Protein AF-A0A2H0UQL2-F1 (afdb_monomer)

Nearest PDB structures (foldseek):
  7udc-assembly1_B  TM=3.857E-01  e=8.718E+00  Rattus norvegicus

Organism: NCBI:txid1974585

pLDDT: mean 76.9, std 13.63, range [44.47, 92.19]

Secondary structure (DSSP, 8-state):
-HHHHHHHHHHHHHHHHHTTS--------TTS------S---HHHHHHHHHHHHHHHHHHHHHHHHHHHHHHHHHHHHTTT-HHHHHHHHHHHHHHHHHHHHHHHHHHHHHHHHHHHHHHH-

Sequence (122 aa):
MKKIALISTLYLVMPMMAMAQPQNQTDIDFSNIKMVRGNNLDIQGIVGVLKNVINWIFTLLLIFAVIMVLVAAYNYLFSRGDDEKISKANKMLLYAAVAVAVGLLAQAVVFIVNNLVSRAVQ

Structure (mmCIF, N/CA/C/O backbone):
data_AF-A0A2H0UQL2-F1
#
_entry.id   AF-A0A2H0UQL2-F1
#
loop_
_atom_site.group_PDB
_atom_site.id
_atom_site.type_symbol
_atom_site.label_atom_id
_atom_site.label_alt_id
_atom_site.label_comp_id
_atom_site.label_asym_id
_atom_site.label_entity_id
_atom_site.label_seq_id
_atom_site.pdbx_PDB_ins_code
_atom_site.Cartn_x
_atom_site.Cartn_y
_atom_site.Cartn_z
_atom_site.occupancy
_atom_site.B_iso_or_equiv
_atom_site.auth_seq_id
_atom_site.auth_comp_id
_atom_site.auth_asym_id
_atom_site.auth_atom_id
_atom_site.pdbx_PDB_model_num
ATOM 1 N N . MET A 1 1 ? 1.548 -43.297 11.407 1.00 56.19 1 MET A N 1
ATOM 2 C CA . MET A 1 1 ? 2.966 -42.868 11.316 1.00 56.19 1 MET A CA 1
ATOM 3 C C . MET A 1 1 ? 3.601 -43.132 9.945 1.00 56.19 1 MET A C 1
ATOM 5 O O . MET A 1 1 ? 4.167 -42.204 9.391 1.00 56.19 1 MET A O 1
ATOM 9 N N . LYS A 1 2 ? 3.446 -44.320 9.331 1.00 57.69 2 LYS A N 1
ATOM 10 C CA . LYS A 1 2 ? 4.065 -44.644 8.020 1.00 57.69 2 LYS A CA 1
ATOM 11 C C . LYS A 1 2 ? 3.699 -43.698 6.855 1.00 57.69 2 LYS A C 1
ATOM 13 O O . LYS A 1 2 ? 4.522 -43.461 5.985 1.00 57.69 2 LYS A O 1
ATOM 18 N N . LYS A 1 3 ? 2.491 -43.117 6.858 1.00 56.50 3 LYS A N 1
ATOM 19 C CA . LYS A 1 3 ? 2.009 -42.228 5.780 1.00 56.50 3 LYS A CA 1
ATOM 20 C C . LYS A 1 3 ? 2.682 -40.846 5.758 1.00 56.50 3 LYS A C 1
ATOM 22 O O . LYS A 1 3 ? 2.815 -40.262 4.695 1.00 56.50 3 LYS A O 1
ATOM 27 N N . ILE A 1 4 ? 3.138 -40.349 6.910 1.00 72.12 4 ILE A N 1
ATOM 28 C CA . ILE A 1 4 ? 3.790 -39.030 7.018 1.00 72.12 4 ILE A CA 1
ATOM 29 C C . ILE A 1 4 ? 5.239 -39.120 6.516 1.00 72.12 4 ILE A C 1
ATOM 31 O O . ILE A 1 4 ? 5.692 -38.238 5.796 1.00 72.12 4 ILE A O 1
ATOM 35 N N . ALA A 1 5 ? 5.915 -40.243 6.793 1.00 67.62 5 ALA A N 1
ATOM 36 C CA . ALA A 1 5 ? 7.252 -40.530 6.271 1.00 67.62 5 ALA A CA 1
ATOM 37 C C . ALA A 1 5 ? 7.292 -40.637 4.731 1.00 67.62 5 ALA A C 1
ATOM 39 O O . ALA A 1 5 ? 8.307 -40.330 4.108 1.00 67.62 5 ALA A O 1
ATOM 40 N N . LEU A 1 6 ? 6.183 -41.045 4.103 1.00 67.88 6 LEU A N 1
ATOM 41 C CA . LEU A 1 6 ? 6.067 -41.140 2.645 1.00 67.88 6 LEU A CA 1
ATOM 42 C C . LEU A 1 6 ? 5.873 -39.765 1.979 1.00 67.88 6 LEU A C 1
ATOM 44 O O . LEU A 1 6 ? 6.361 -39.532 0.881 1.00 67.88 6 LEU A O 1
ATOM 48 N N . ILE A 1 7 ? 5.212 -38.826 2.659 1.00 72.44 7 ILE A N 1
ATOM 49 C CA . ILE A 1 7 ? 5.037 -37.458 2.151 1.00 72.44 7 ILE A CA 1
ATOM 50 C C . ILE A 1 7 ? 6.336 -36.655 2.322 1.00 72.44 7 ILE A C 1
ATOM 52 O O . ILE A 1 7 ? 6.731 -35.940 1.407 1.00 72.44 7 ILE A O 1
ATOM 56 N N . SER A 1 8 ? 7.059 -36.816 3.438 1.00 65.75 8 SER A N 1
ATOM 57 C CA . SER A 1 8 ? 8.331 -36.107 3.661 1.00 65.75 8 SER A CA 1
ATOM 58 C C . SER A 1 8 ? 9.449 -36.556 2.716 1.00 65.75 8 SER A C 1
ATOM 60 O O . SER A 1 8 ? 10.271 -35.742 2.305 1.00 65.75 8 SER A O 1
ATOM 62 N N . THR A 1 9 ? 9.468 -37.836 2.338 1.00 68.75 9 THR A N 1
ATOM 63 C CA . THR A 1 9 ? 10.411 -38.354 1.333 1.00 68.75 9 THR A CA 1
ATOM 64 C C . THR A 1 9 ? 10.102 -37.822 -0.066 1.00 68.75 9 THR A C 1
ATOM 66 O O . THR A 1 9 ? 11.031 -37.537 -0.813 1.00 68.75 9 THR A O 1
ATOM 69 N N . LEU A 1 10 ? 8.829 -37.580 -0.397 1.00 73.62 10 LEU A N 1
ATOM 70 C CA . LEU A 1 10 ? 8.428 -37.022 -1.692 1.00 73.62 10 LEU A CA 1
ATOM 71 C C . LEU A 1 10 ? 8.896 -35.567 -1.887 1.00 73.62 10 LEU A C 1
ATOM 73 O O . LEU A 1 10 ? 9.332 -35.203 -2.978 1.00 73.62 10 LEU A O 1
ATOM 77 N N . TYR A 1 11 ? 8.881 -34.753 -0.827 1.00 76.81 11 TYR A N 1
ATOM 78 C CA . TYR A 1 11 ? 9.389 -33.374 -0.874 1.00 76.81 11 TYR A CA 1
ATOM 79 C C . TYR A 1 11 ? 10.912 -33.292 -1.059 1.00 76.81 11 TYR A C 1
ATOM 81 O O . TYR A 1 11 ? 11.404 -32.311 -1.612 1.00 76.81 11 TYR A O 1
ATOM 89 N N . LEU A 1 12 ? 11.663 -34.322 -0.655 1.00 78.81 12 LEU A N 1
ATOM 90 C CA . LEU A 1 12 ? 13.124 -34.325 -0.764 1.00 78.81 12 LEU A CA 1
ATOM 91 C C . LEU A 1 12 ? 13.637 -34.636 -2.183 1.00 78.81 12 LEU A C 1
ATOM 93 O O . LEU A 1 12 ? 14.782 -34.321 -2.489 1.00 78.81 12 LEU A O 1
ATOM 97 N N . VAL A 1 13 ? 12.809 -35.239 -3.049 1.00 72.31 13 VAL A N 1
ATOM 98 C CA . VAL A 1 13 ? 13.191 -35.657 -4.419 1.00 72.31 13 VAL A CA 1
ATOM 99 C C . VAL A 1 13 ? 12.807 -34.609 -5.479 1.00 72.31 13 VAL A C 1
ATOM 101 O O . VAL A 1 13 ? 13.327 -34.633 -6.593 1.00 72.31 13 VAL A O 1
ATOM 104 N N . MET A 1 14 ? 11.975 -33.617 -5.136 1.00 75.56 14 MET A N 1
ATOM 105 C CA . MET A 1 14 ? 11.636 -32.493 -6.029 1.00 75.56 14 MET A CA 1
ATOM 106 C C . MET A 1 14 ? 12.851 -31.712 -6.579 1.00 75.56 14 MET A C 1
ATOM 108 O O . MET A 1 14 ? 12.815 -31.348 -7.756 1.00 75.56 14 MET A O 1
ATOM 112 N N . PRO A 1 15 ? 13.954 -31.504 -5.828 1.00 69.50 15 PRO A N 1
ATOM 113 C CA . PRO A 1 15 ? 15.146 -30.854 -6.373 1.00 69.50 15 PRO A CA 1
ATOM 114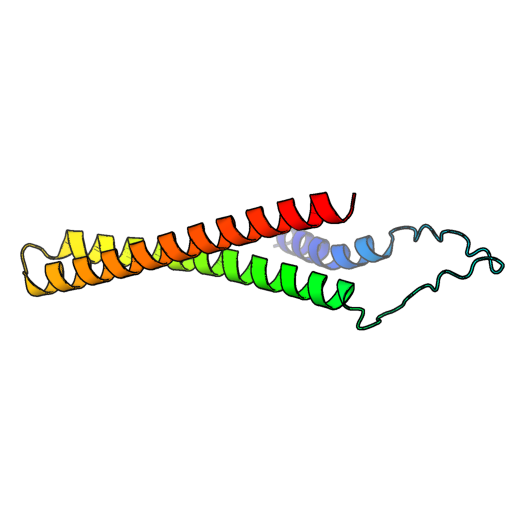 C C . PRO A 1 15 ? 15.821 -31.675 -7.480 1.00 69.50 15 PRO A C 1
ATOM 116 O O . PRO A 1 15 ? 16.400 -31.105 -8.399 1.00 69.50 15 PRO A O 1
ATOM 119 N N . MET A 1 16 ? 15.723 -33.008 -7.428 1.00 75.25 16 MET A N 1
ATOM 120 C CA . MET A 1 16 ? 16.369 -33.888 -8.409 1.00 75.25 16 MET A CA 1
ATOM 121 C C . MET A 1 16 ? 15.659 -33.872 -9.766 1.00 75.25 16 MET A C 1
ATOM 123 O O . MET A 1 16 ? 16.305 -34.043 -10.795 1.00 75.25 16 MET A O 1
ATOM 127 N N . MET A 1 17 ? 14.352 -33.598 -9.796 1.00 70.62 17 MET A N 1
ATOM 128 C CA . MET A 1 17 ? 13.599 -33.478 -11.052 1.00 70.62 17 MET A CA 1
ATOM 129 C C . MET A 1 17 ? 13.883 -32.154 -11.771 1.00 70.62 17 MET A C 1
ATOM 131 O O . MET A 1 17 ? 13.908 -32.122 -12.998 1.00 70.62 17 MET A O 1
ATOM 135 N N . ALA A 1 18 ? 14.176 -31.081 -11.025 1.00 67.75 18 ALA A N 1
ATOM 136 C CA . ALA A 1 18 ? 14.608 -29.808 -11.607 1.00 67.75 18 ALA A CA 1
ATOM 137 C C . ALA A 1 18 ? 15.959 -29.927 -12.340 1.00 67.75 18 ALA A C 1
ATOM 139 O O . ALA A 1 18 ? 16.220 -29.186 -13.281 1.00 67.75 18 ALA A O 1
ATOM 140 N N . MET A 1 19 ? 16.801 -30.889 -11.947 1.00 70.25 19 MET A N 1
ATOM 141 C CA . MET A 1 19 ? 18.107 -31.141 -12.567 1.00 70.25 19 MET A CA 1
ATOM 142 C C . MET A 1 19 ? 18.060 -32.118 -13.753 1.00 70.25 19 MET A C 1
ATOM 144 O O . MET A 1 19 ? 19.077 -32.316 -14.408 1.00 70.25 19 MET A O 1
ATOM 148 N N . ALA A 1 20 ? 16.901 -32.718 -14.046 1.00 58.53 20 ALA A N 1
ATOM 149 C CA . ALA A 1 20 ? 16.728 -33.665 -15.151 1.00 58.53 20 ALA A CA 1
ATOM 150 C C . ALA A 1 20 ? 16.120 -33.027 -16.412 1.00 58.53 20 ALA A C 1
ATOM 152 O O . ALA A 1 20 ? 15.798 -33.737 -17.366 1.00 58.53 20 ALA A O 1
ATOM 153 N N . GLN A 1 21 ? 15.941 -31.700 -16.440 1.00 62.00 21 GLN A N 1
ATOM 154 C CA . GLN A 1 21 ? 15.527 -31.033 -17.670 1.00 62.00 21 GLN A CA 1
ATOM 155 C C . GLN A 1 21 ? 16.642 -31.177 -18.717 1.00 62.00 21 GLN A C 1
ATOM 157 O O . GLN A 1 21 ? 17.781 -30.797 -18.436 1.00 62.00 21 GLN A O 1
ATOM 162 N N . PRO A 1 22 ? 16.346 -31.697 -19.922 1.00 48.28 22 PRO A N 1
ATOM 163 C CA . PRO A 1 22 ? 17.308 -31.677 -21.008 1.00 48.28 22 PRO A CA 1
ATOM 164 C C . PRO A 1 22 ? 17.635 -30.213 -21.307 1.00 48.28 22 PRO A C 1
ATOM 166 O O . PRO A 1 22 ? 16.761 -29.430 -21.688 1.00 48.28 22 PRO A O 1
ATOM 169 N N . GLN A 1 23 ? 18.892 -29.824 -21.097 1.00 54.66 23 GLN A N 1
ATOM 170 C CA . GLN A 1 23 ? 19.414 -28.576 -21.634 1.00 54.66 23 GLN A CA 1
ATOM 171 C C . GLN A 1 23 ? 19.346 -28.711 -23.157 1.00 54.66 23 GLN A C 1
ATOM 173 O O . GLN A 1 23 ? 20.153 -29.420 -23.754 1.00 54.66 23 GLN A O 1
ATOM 178 N N . ASN A 1 24 ? 18.372 -28.054 -23.790 1.00 44.47 24 ASN A N 1
ATOM 179 C CA . ASN A 1 24 ? 18.447 -27.778 -25.219 1.00 44.47 24 ASN A CA 1
ATOM 180 C C . ASN A 1 24 ? 19.668 -26.880 -25.425 1.00 44.47 24 ASN A C 1
ATOM 182 O O . ASN A 1 24 ? 19.609 -25.661 -25.257 1.00 44.47 24 ASN A O 1
ATOM 186 N N . GLN A 1 25 ? 20.795 -27.513 -25.723 1.00 58.84 25 GLN A N 1
ATOM 187 C CA . GLN A 1 25 ? 21.984 -26.862 -26.221 1.00 58.84 25 GLN A CA 1
ATOM 188 C C . GLN A 1 25 ? 21.633 -26.366 -27.620 1.00 58.84 25 GLN A C 1
ATOM 190 O O . GLN A 1 25 ? 21.553 -27.140 -28.565 1.00 58.84 25 GLN A O 1
ATOM 195 N N . THR A 1 26 ? 21.336 -25.074 -27.742 1.00 52.75 26 THR A N 1
ATOM 196 C CA . THR A 1 26 ? 21.402 -24.422 -29.046 1.00 52.75 26 THR A CA 1
ATOM 197 C C . THR A 1 26 ? 22.853 -24.519 -29.489 1.00 52.75 26 THR A C 1
ATOM 199 O O . THR A 1 26 ? 23.726 -23.956 -28.821 1.00 52.75 26 THR A O 1
ATOM 202 N N . ASP A 1 27 ? 23.107 -25.283 -30.547 1.00 46.53 27 ASP A N 1
ATOM 203 C CA . ASP A 1 27 ? 24.413 -25.380 -31.184 1.00 46.53 27 ASP A CA 1
ATOM 204 C C . ASP A 1 27 ? 25.009 -23.979 -31.359 1.00 46.53 27 ASP A C 1
ATOM 206 O O . ASP A 1 27 ? 24.382 -23.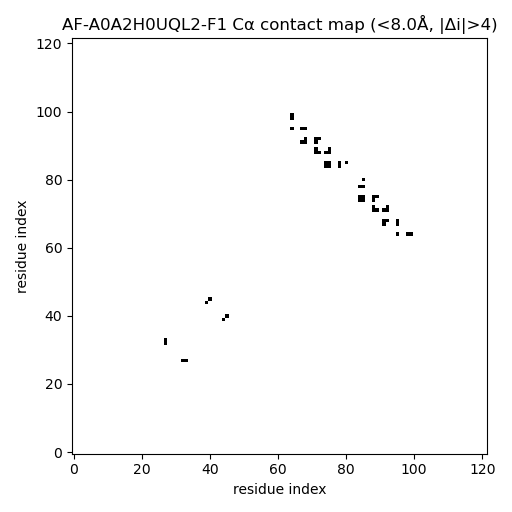071 -31.909 1.00 46.53 27 ASP A O 1
ATOM 210 N N . ILE A 1 28 ? 26.212 -23.786 -30.824 1.00 50.47 28 ILE A N 1
ATOM 211 C CA . ILE A 1 28 ? 26.954 -22.539 -30.970 1.00 50.47 28 ILE A CA 1
ATOM 212 C C . ILE A 1 28 ? 27.707 -22.646 -32.291 1.00 50.47 28 ILE A C 1
ATOM 214 O O . ILE A 1 28 ? 28.734 -23.315 -32.384 1.00 50.47 28 ILE A O 1
ATOM 218 N N . ASP A 1 29 ? 27.183 -21.985 -33.314 1.00 57.16 29 ASP A N 1
ATOM 219 C CA . ASP A 1 29 ? 27.931 -21.644 -34.517 1.00 57.16 29 ASP A CA 1
ATOM 220 C C . ASP A 1 29 ? 29.086 -20.697 -34.140 1.00 57.16 29 ASP A C 1
ATOM 222 O O . ASP A 1 29 ? 28.881 -19.540 -33.767 1.00 57.16 29 ASP A O 1
ATOM 226 N N . PHE A 1 30 ? 30.323 -21.190 -34.232 1.00 59.28 30 PHE A N 1
ATOM 227 C CA . PHE A 1 30 ? 31.527 -20.419 -33.905 1.00 59.28 30 PHE A CA 1
ATOM 228 C C . PHE A 1 30 ? 31.895 -19.362 -34.959 1.00 59.28 30 PHE A C 1
ATOM 230 O O . PHE A 1 30 ? 32.818 -18.581 -34.730 1.00 59.28 30 PHE A O 1
ATOM 237 N N . SER A 1 31 ? 31.171 -19.286 -36.081 1.00 66.31 31 SER A N 1
ATOM 238 C CA . SER A 1 31 ? 31.244 -18.139 -36.996 1.00 66.31 31 SER A CA 1
ATOM 239 C C . SER A 1 31 ? 30.382 -16.955 -36.529 1.00 66.31 31 SER A C 1
ATOM 241 O O . SER A 1 31 ? 30.595 -15.829 -36.974 1.00 66.31 31 SER A O 1
ATOM 243 N N . ASN A 1 32 ? 29.489 -17.181 -35.553 1.00 60.41 32 ASN A N 1
ATOM 244 C CA . ASN A 1 32 ? 28.627 -16.181 -34.921 1.00 60.41 32 ASN A CA 1
ATOM 245 C C . ASN A 1 32 ? 28.560 -16.389 -33.400 1.00 60.41 32 ASN A C 1
ATOM 247 O O . ASN A 1 32 ? 27.484 -16.566 -32.825 1.00 60.41 32 ASN A O 1
ATOM 251 N N . ILE A 1 33 ? 29.712 -16.359 -32.719 1.00 54.09 33 ILE A N 1
ATOM 252 C CA . ILE A 1 33 ? 29.769 -16.475 -31.254 1.00 54.09 33 ILE A CA 1
ATOM 253 C C . ILE A 1 33 ? 29.017 -15.300 -30.609 1.00 54.09 33 ILE A C 1
ATOM 255 O O . ILE A 1 33 ? 29.590 -14.251 -30.310 1.00 54.09 33 ILE A O 1
ATOM 259 N N . LYS A 1 34 ? 27.731 -15.492 -30.309 1.00 56.34 34 LYS A N 1
ATOM 260 C CA . LYS A 1 34 ? 27.038 -14.727 -29.277 1.00 56.34 34 LYS A CA 1
ATOM 261 C C . LYS A 1 34 ? 27.180 -15.516 -27.983 1.00 56.34 34 LYS A C 1
ATOM 263 O O . LYS A 1 34 ? 26.471 -16.483 -27.736 1.00 56.34 34 LYS A O 1
ATOM 268 N N . MET A 1 35 ? 28.198 -15.123 -27.227 1.00 48.97 35 MET A N 1
ATOM 269 C CA . MET A 1 35 ? 28.651 -15.694 -25.961 1.00 48.97 35 MET A CA 1
ATOM 270 C C . MET A 1 35 ? 27.509 -16.287 -25.120 1.00 48.97 35 MET A C 1
ATOM 272 O O . MET A 1 35 ? 26.561 -15.582 -24.766 1.00 48.97 35 MET A O 1
ATOM 276 N N . VAL A 1 36 ? 27.664 -17.554 -24.720 1.00 64.12 36 VAL A N 1
ATOM 277 C CA . VAL A 1 36 ? 27.050 -18.093 -23.500 1.00 64.12 36 VAL A CA 1
ATOM 278 C C . VAL A 1 36 ? 27.553 -17.224 -22.351 1.00 64.12 36 VAL A C 1
ATOM 280 O O . VAL A 1 36 ? 28.657 -17.393 -21.838 1.00 64.12 36 VAL A O 1
ATOM 283 N N . ARG A 1 37 ? 26.764 -16.203 -22.023 1.00 56.91 37 ARG A N 1
ATOM 284 C CA . ARG A 1 37 ? 27.060 -15.218 -20.990 1.00 56.91 37 ARG A CA 1
ATOM 285 C C . ARG A 1 37 ? 26.675 -15.825 -19.638 1.00 56.91 37 ARG A C 1
ATOM 287 O O . ARG A 1 37 ? 25.598 -15.562 -19.102 1.00 56.91 37 ARG A O 1
ATOM 294 N N . GLY A 1 38 ? 27.538 -16.702 -19.130 1.00 50.94 38 GLY A N 1
ATOM 295 C CA . GLY A 1 38 ? 27.474 -17.178 -17.755 1.00 50.94 38 GLY A CA 1
ATOM 296 C C . GLY A 1 38 ? 27.574 -16.009 -16.784 1.00 50.94 38 GLY A C 1
ATOM 297 O O . GLY A 1 38 ? 28.491 -15.213 -16.907 1.00 50.94 38 GLY A O 1
ATOM 298 N N . ASN A 1 39 ? 26.651 -15.919 -15.816 1.00 57.25 39 ASN A N 1
ATOM 299 C CA . ASN A 1 39 ? 26.832 -15.164 -14.564 1.00 57.25 39 ASN A CA 1
ATOM 300 C C . ASN A 1 39 ? 27.603 -13.841 -14.715 1.00 57.25 39 ASN A C 1
ATOM 302 O O . ASN A 1 39 ? 28.558 -13.541 -14.004 1.00 57.25 39 ASN A O 1
ATOM 306 N N . ASN A 1 40 ? 27.161 -13.037 -15.666 1.00 47.41 40 ASN A N 1
ATOM 307 C CA . ASN A 1 40 ? 27.617 -11.677 -15.872 1.00 47.41 40 ASN A CA 1
ATOM 308 C C . ASN A 1 40 ? 26.655 -10.790 -15.114 1.00 47.41 40 ASN A C 1
ATOM 310 O O . ASN A 1 40 ? 25.438 -10.939 -15.243 1.00 47.41 40 ASN A O 1
ATOM 314 N N . LEU A 1 41 ? 27.211 -9.830 -14.388 1.00 55.94 41 LEU A N 1
ATOM 315 C CA . LEU A 1 41 ? 26.531 -8.647 -13.874 1.00 55.94 41 LEU A CA 1
ATOM 316 C C . LEU A 1 41 ? 26.095 -7.762 -15.050 1.00 55.94 41 LEU A C 1
ATOM 318 O O . LEU A 1 41 ? 26.539 -6.635 -15.238 1.00 55.94 41 LEU A O 1
ATOM 322 N N . ASP A 1 42 ? 25.280 -8.349 -15.912 1.00 61.50 42 ASP A N 1
ATOM 323 C CA . ASP A 1 42 ? 24.627 -7.715 -17.022 1.00 61.50 42 ASP A CA 1
ATOM 324 C C . ASP A 1 42 ? 23.507 -6.868 -16.443 1.00 61.50 42 ASP A C 1
ATOM 326 O O . ASP A 1 42 ? 22.777 -7.337 -15.565 1.00 61.50 42 ASP A O 1
ATOM 330 N N . ILE A 1 43 ? 23.338 -5.638 -16.925 1.00 62.19 43 ILE A N 1
ATOM 331 C CA . ILE A 1 43 ? 22.286 -4.736 -16.429 1.00 62.19 43 ILE A CA 1
ATOM 332 C C . ILE A 1 43 ? 20.922 -5.451 -16.451 1.00 62.19 43 ILE A C 1
ATOM 334 O O . ILE A 1 43 ? 20.118 -5.289 -15.540 1.00 62.19 43 ILE A O 1
ATOM 338 N N . GLN A 1 44 ? 20.703 -6.347 -17.417 1.00 66.88 44 GLN A N 1
ATOM 339 C CA . GLN A 1 44 ? 19.496 -7.170 -17.512 1.00 66.88 44 GLN A CA 1
ATOM 340 C C . GLN A 1 44 ? 19.337 -8.192 -16.370 1.00 66.88 44 GLN A C 1
ATOM 342 O O . GLN A 1 44 ? 18.229 -8.364 -15.862 1.00 66.88 44 GLN A O 1
ATOM 347 N N . GLY A 1 45 ? 20.419 -8.836 -15.922 1.00 69.88 45 GLY A N 1
ATOM 348 C CA . GLY A 1 45 ? 20.392 -9.768 -14.789 1.00 69.88 45 GLY A CA 1
ATOM 349 C C . GLY A 1 45 ? 20.118 -9.055 -13.464 1.00 69.88 45 GLY A C 1
ATOM 350 O O . GLY A 1 45 ? 19.285 -9.505 -12.677 1.00 69.88 45 GLY A O 1
ATOM 351 N N . ILE A 1 46 ? 20.741 -7.888 -13.258 1.00 72.25 46 ILE A N 1
ATOM 352 C CA . ILE A 1 46 ? 20.508 -7.036 -12.078 1.00 72.25 46 ILE A CA 1
ATOM 353 C C . ILE A 1 46 ? 19.060 -6.527 -12.064 1.00 72.25 46 ILE A C 1
ATOM 355 O O . ILE A 1 46 ? 18.395 -6.588 -11.031 1.00 72.25 46 ILE A O 1
ATOM 359 N N . VAL A 1 47 ? 18.536 -6.093 -13.215 1.00 78.56 47 VAL A N 1
ATOM 360 C CA . VAL A 1 47 ? 17.135 -5.662 -13.354 1.00 78.56 47 VAL A CA 1
ATOM 361 C C . VAL A 1 47 ? 16.163 -6.818 -13.092 1.00 78.56 47 VAL A C 1
ATOM 363 O O . VAL A 1 47 ? 15.127 -6.601 -12.467 1.00 78.56 47 VAL A O 1
ATOM 366 N N . GLY A 1 48 ? 16.484 -8.044 -13.515 1.00 79.44 48 GLY A N 1
ATOM 367 C CA . GLY A 1 48 ? 15.664 -9.230 -13.246 1.00 79.44 48 GLY A CA 1
ATOM 368 C C . GLY A 1 48 ? 15.556 -9.554 -11.753 1.00 79.44 48 GLY A C 1
ATOM 369 O O . GLY A 1 48 ? 14.449 -9.710 -11.231 1.00 79.44 48 GLY A O 1
ATOM 370 N N . VAL A 1 49 ? 16.689 -9.574 -11.043 1.00 81.06 49 VAL A N 1
ATOM 371 C CA . VAL A 1 49 ? 16.715 -9.772 -9.583 1.00 81.06 49 VAL A CA 1
ATOM 372 C C . VAL A 1 49 ? 15.982 -8.635 -8.874 1.00 81.06 49 VAL A C 1
ATOM 374 O O . VAL A 1 49 ? 15.154 -8.891 -8.002 1.00 81.06 49 VAL A O 1
ATOM 377 N N . LEU A 1 50 ? 16.216 -7.388 -9.290 1.00 81.31 50 LEU A N 1
ATOM 378 C CA . LEU A 1 50 ? 15.565 -6.218 -8.708 1.00 81.31 50 LEU A CA 1
ATOM 379 C C . LEU A 1 50 ? 14.042 -6.264 -8.884 1.00 81.31 50 LEU A C 1
ATOM 381 O O . LEU A 1 50 ? 13.316 -6.024 -7.924 1.00 81.31 50 LEU A O 1
ATOM 385 N N . LYS A 1 51 ? 13.540 -6.639 -10.068 1.00 83.81 51 LYS A N 1
ATOM 386 C CA . LYS A 1 51 ? 12.098 -6.830 -10.297 1.00 83.81 51 LYS A CA 1
ATOM 387 C C . LYS A 1 51 ? 11.515 -7.895 -9.372 1.00 83.81 51 LYS A C 1
ATOM 389 O O . LYS A 1 51 ? 10.449 -7.674 -8.802 1.00 83.81 51 LYS A O 1
ATOM 394 N N . ASN A 1 52 ? 12.209 -9.020 -9.198 1.00 85.19 52 ASN A N 1
ATOM 395 C CA . ASN A 1 52 ? 11.744 -10.088 -8.319 1.00 85.19 52 ASN A CA 1
ATOM 396 C C . ASN A 1 52 ? 11.684 -9.631 -6.851 1.00 85.19 52 ASN A C 1
ATOM 398 O O . ASN A 1 52 ? 10.675 -9.842 -6.181 1.00 85.19 52 ASN A O 1
ATOM 402 N N . VAL A 1 53 ? 12.723 -8.935 -6.378 1.00 87.12 53 VAL A N 1
ATOM 403 C CA . VAL A 1 53 ? 12.782 -8.376 -5.017 1.00 87.12 53 VAL A CA 1
ATOM 404 C C . VAL A 1 53 ? 11.686 -7.330 -4.798 1.00 87.12 53 VAL A C 1
ATOM 406 O O . VAL A 1 53 ? 10.967 -7.407 -3.803 1.00 87.12 53 VAL A O 1
ATOM 409 N N . ILE A 1 54 ? 11.506 -6.392 -5.7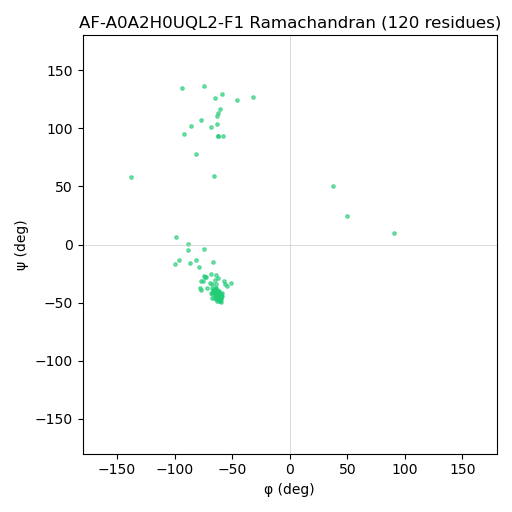35 1.00 86.62 54 ILE A N 1
ATOM 410 C CA . ILE A 1 54 ? 10.456 -5.366 -5.657 1.00 86.62 54 ILE A CA 1
ATOM 411 C C . ILE A 1 54 ? 9.073 -6.017 -5.594 1.00 86.62 54 ILE A C 1
ATOM 413 O O . ILE A 1 54 ? 8.264 -5.626 -4.759 1.00 86.62 54 ILE A O 1
ATOM 417 N N . ASN A 1 55 ? 8.798 -7.022 -6.429 1.00 86.62 55 ASN A N 1
ATOM 418 C CA . ASN A 1 55 ? 7.497 -7.692 -6.444 1.00 86.62 55 ASN A CA 1
ATOM 419 C C . ASN A 1 55 ? 7.206 -8.433 -5.125 1.00 86.62 55 ASN A C 1
ATOM 421 O O . ASN A 1 55 ? 6.083 -8.400 -4.613 1.00 86.62 55 ASN A O 1
ATOM 425 N N . TRP A 1 56 ? 8.229 -9.059 -4.538 1.00 88.31 56 TRP A N 1
ATOM 426 C CA . TRP A 1 56 ? 8.119 -9.718 -3.236 1.00 88.31 56 TRP A CA 1
ATOM 427 C C . TRP A 1 56 ? 7.845 -8.713 -2.111 1.00 88.31 56 TRP A C 1
ATOM 429 O O . TRP A 1 56 ? 6.924 -8.908 -1.318 1.00 88.31 56 TRP A O 1
ATOM 439 N N . ILE A 1 57 ? 8.582 -7.595 -2.091 1.00 88.69 57 ILE A N 1
ATOM 440 C CA . ILE A 1 57 ? 8.365 -6.496 -1.137 1.00 88.69 57 ILE A CA 1
ATOM 441 C C . ILE A 1 57 ? 6.968 -5.896 -1.309 1.00 88.69 57 ILE A C 1
ATOM 443 O O . ILE A 1 57 ? 6.292 -5.648 -0.316 1.00 88.69 57 ILE A O 1
ATOM 447 N N . PHE A 1 58 ? 6.509 -5.695 -2.545 1.00 86.06 58 PHE A N 1
ATOM 448 C CA . PHE A 1 58 ? 5.189 -5.134 -2.828 1.00 86.06 58 PHE A CA 1
ATOM 449 C C . PHE A 1 58 ? 4.063 -6.045 -2.326 1.00 86.06 58 PHE A C 1
ATOM 451 O O . PHE A 1 58 ? 3.109 -5.579 -1.705 1.00 86.06 58 PHE A O 1
ATOM 458 N N . THR A 1 59 ? 4.206 -7.358 -2.523 1.00 86.19 59 THR A N 1
ATOM 459 C CA . THR A 1 59 ? 3.264 -8.356 -1.995 1.00 86.19 59 THR A CA 1
ATOM 460 C C . THR A 1 59 ? 3.212 -8.312 -0.466 1.00 86.19 59 THR A C 1
ATOM 462 O O . THR A 1 59 ? 2.133 -8.301 0.125 1.00 86.19 59 THR A O 1
ATOM 465 N N . LEU A 1 60 ? 4.375 -8.224 0.183 1.00 90.25 60 LEU A N 1
ATOM 466 C CA . LEU A 1 60 ? 4.480 -8.135 1.640 1.00 90.25 60 LEU A CA 1
ATOM 467 C C . LEU A 1 60 ? 3.879 -6.818 2.168 1.00 90.25 60 LEU A C 1
ATOM 469 O O . LEU A 1 60 ? 3.154 -6.821 3.163 1.00 90.25 60 LEU A O 1
ATOM 473 N N . LEU A 1 61 ? 4.097 -5.710 1.455 1.00 88.62 61 LEU A N 1
ATOM 474 C CA . LEU A 1 61 ? 3.522 -4.399 1.756 1.00 88.62 61 LEU A CA 1
ATOM 475 C C . LEU A 1 61 ? 1.991 -4.428 1.690 1.00 88.62 61 LEU A C 1
ATOM 477 O O . LEU A 1 61 ? 1.345 -3.911 2.599 1.00 88.62 61 LEU A O 1
ATOM 481 N N . LEU A 1 62 ? 1.401 -5.068 0.675 1.00 87.38 62 LEU A N 1
ATOM 482 C CA . LEU A 1 62 ? -0.057 -5.205 0.575 1.00 87.38 62 LEU A CA 1
ATOM 483 C C . LEU A 1 62 ? -0.648 -5.983 1.754 1.00 87.38 62 LEU A C 1
ATOM 485 O O . LEU A 1 62 ? -1.644 -5.549 2.333 1.00 87.38 62 LEU A O 1
ATOM 489 N N . ILE A 1 63 ? -0.019 -7.090 2.154 1.00 90.62 63 ILE A N 1
ATOM 490 C CA . ILE A 1 63 ? -0.444 -7.858 3.335 1.00 90.62 63 ILE A CA 1
ATOM 491 C C . ILE A 1 63 ? -0.384 -6.975 4.588 1.00 90.62 63 ILE A C 1
ATOM 493 O O . ILE A 1 63 ? -1.329 -6.937 5.378 1.00 90.62 63 ILE A O 1
ATOM 497 N N . PHE A 1 64 ? 0.701 -6.217 4.748 1.00 90.25 64 PHE A N 1
ATOM 498 C CA . PHE A 1 64 ? 0.880 -5.319 5.885 1.00 90.25 64 PHE A CA 1
ATOM 499 C C . PHE A 1 64 ? -0.162 -4.189 5.916 1.00 90.25 64 PHE A C 1
ATOM 501 O O . PHE A 1 64 ? -0.691 -3.859 6.981 1.00 90.25 64 PHE A O 1
ATOM 508 N N . ALA A 1 65 ? -0.512 -3.636 4.751 1.00 86.25 65 ALA A N 1
ATOM 509 C CA . ALA A 1 65 ? -1.543 -2.613 4.619 1.00 86.25 65 ALA A CA 1
ATOM 510 C C . ALA A 1 65 ? -2.913 -3.122 5.096 1.00 86.25 65 ALA A C 1
ATOM 512 O O . ALA A 1 65 ? -3.583 -2.442 5.874 1.00 86.25 65 ALA A O 1
ATOM 513 N N . VAL A 1 66 ? -3.302 -4.342 4.707 1.00 89.62 66 VAL A N 1
ATOM 514 C CA . VAL A 1 66 ? -4.567 -4.957 5.151 1.00 89.62 66 VAL A CA 1
ATOM 515 C C . VAL A 1 66 ? -4.597 -5.120 6.673 1.00 89.62 66 VAL A C 1
ATOM 517 O O . VAL A 1 66 ? -5.599 -4.788 7.307 1.00 89.62 66 VAL A O 1
ATOM 520 N N . ILE A 1 67 ? -3.494 -5.561 7.283 1.00 92.12 67 ILE A N 1
ATOM 521 C CA . ILE A 1 67 ? -3.403 -5.716 8.743 1.00 92.12 67 ILE A CA 1
ATOM 522 C C . ILE A 1 67 ? -3.585 -4.367 9.453 1.00 92.12 67 ILE A C 1
ATOM 524 O O . ILE A 1 67 ? -4.352 -4.285 10.414 1.00 92.12 67 ILE A O 1
ATOM 528 N N . MET A 1 68 ? -2.939 -3.295 8.978 1.00 87.38 68 MET A N 1
ATOM 529 C CA . MET A 1 68 ? -3.119 -1.958 9.562 1.00 87.38 68 MET A CA 1
ATOM 530 C C . MET A 1 68 ? -4.571 -1.481 9.500 1.00 87.38 68 MET A C 1
ATOM 532 O O . MET A 1 68 ? -5.069 -0.936 10.486 1.00 87.38 68 MET A O 1
ATOM 536 N N . VAL A 1 69 ? -5.251 -1.700 8.370 1.00 88.69 69 VAL A N 1
ATOM 537 C CA . VAL A 1 69 ? -6.667 -1.334 8.207 1.00 88.69 69 VAL A CA 1
ATOM 538 C C . VAL A 1 69 ? -7.535 -2.078 9.221 1.00 88.69 69 VAL A C 1
ATOM 540 O O . VAL A 1 69 ? -8.384 -1.461 9.863 1.00 88.69 69 VAL A O 1
ATOM 543 N N . LEU A 1 70 ? -7.294 -3.376 9.426 1.00 92.19 70 LEU A N 1
ATOM 544 C CA . LEU A 1 70 ? -8.038 -4.174 10.404 1.00 92.19 70 LEU A CA 1
ATOM 545 C C . LEU A 1 70 ? -7.825 -3.684 11.842 1.00 92.19 70 LEU A C 1
ATOM 547 O O . LEU A 1 70 ? -8.789 -3.570 12.598 1.00 92.19 70 LEU A O 1
ATOM 551 N N . VAL A 1 71 ? -6.589 -3.344 12.220 1.00 87.75 71 VAL A N 1
ATOM 552 C CA . VAL A 1 71 ? -6.294 -2.807 13.561 1.00 87.75 71 VAL A CA 1
ATOM 553 C C . VAL A 1 71 ? -6.943 -1.436 13.765 1.00 87.75 71 VAL A C 1
ATOM 555 O O . VAL A 1 71 ? -7.496 -1.168 14.834 1.00 87.75 71 VAL A O 1
ATOM 558 N N . ALA A 1 72 ? -6.918 -0.577 12.744 1.00 86.69 72 ALA A N 1
ATOM 559 C CA . ALA A 1 72 ? -7.583 0.721 12.787 1.00 86.69 72 ALA A CA 1
ATOM 560 C C . ALA A 1 72 ? -9.104 0.565 12.942 1.00 86.69 72 ALA A C 1
ATOM 562 O O . ALA A 1 72 ? -9.701 1.219 13.797 1.00 86.69 72 ALA A O 1
ATOM 563 N N . ALA A 1 73 ? -9.711 -0.348 12.177 1.00 87.56 73 ALA A N 1
ATOM 564 C CA . ALA A 1 73 ? -11.139 -0.647 12.244 1.00 87.56 73 ALA A CA 1
ATOM 565 C C . ALA A 1 73 ? -11.547 -1.210 13.612 1.00 87.56 73 ALA A C 1
ATOM 567 O O . ALA A 1 73 ? -12.534 -0.755 14.189 1.00 87.56 73 ALA A O 1
ATOM 568 N N . TYR A 1 74 ? -10.765 -2.145 14.164 1.00 89.31 74 TYR A N 1
ATOM 569 C CA . TYR A 1 74 ? -11.001 -2.685 15.503 1.00 89.31 74 TYR A CA 1
ATOM 570 C C . TYR A 1 74 ? -10.959 -1.580 16.562 1.00 89.31 74 TYR A C 1
ATOM 572 O O . TYR A 1 74 ? -11.891 -1.449 17.354 1.00 89.31 74 TYR A O 1
ATOM 580 N N . ASN A 1 75 ? -9.926 -0.733 16.549 1.00 85.56 75 ASN A N 1
ATOM 581 C CA . ASN A 1 75 ? -9.853 0.386 17.486 1.00 85.56 75 ASN A CA 1
ATOM 582 C C . ASN A 1 75 ? -11.032 1.346 17.316 1.00 85.56 75 ASN A C 1
ATOM 584 O O . ASN A 1 75 ? -11.618 1.746 18.317 1.00 85.56 75 ASN A O 1
ATOM 588 N N . TYR A 1 76 ? -11.426 1.671 16.083 1.00 85.69 76 TYR A N 1
ATOM 589 C CA . TYR A 1 76 ? -12.558 2.559 15.822 1.00 85.69 76 TYR A CA 1
ATOM 590 C C . TYR A 1 76 ? -13.874 1.997 16.388 1.00 85.69 76 TYR A C 1
ATOM 592 O O . TYR A 1 76 ? -14.564 2.680 17.143 1.00 85.69 76 TYR A O 1
ATOM 600 N N . LEU A 1 77 ? -14.175 0.723 16.109 1.00 87.19 77 LEU A N 1
ATOM 601 C CA . LEU A 1 77 ? -15.386 0.034 16.580 1.00 87.19 77 LEU A CA 1
ATOM 602 C C . LEU A 1 77 ? -15.440 -0.099 18.109 1.00 87.19 77 LEU A C 1
ATOM 604 O O . LEU A 1 77 ? -16.494 0.093 18.713 1.00 87.19 77 LEU A O 1
ATOM 608 N N . PHE A 1 78 ? -14.313 -0.409 18.751 1.00 86.31 78 PHE A N 1
ATOM 609 C CA . PHE A 1 78 ? -14.258 -0.645 20.198 1.00 86.31 78 PHE A CA 1
ATOM 610 C C . PHE A 1 78 ? -14.018 0.621 21.035 1.00 86.31 78 PHE A C 1
ATOM 612 O O . PHE A 1 78 ? -13.989 0.535 22.265 1.00 86.31 78 PHE A O 1
ATOM 619 N N . SER A 1 79 ? -13.898 1.799 20.413 1.00 82.69 79 SER A N 1
ATOM 620 C CA . SER A 1 79 ? -13.640 3.065 21.119 1.00 82.69 79 SER A CA 1
ATOM 621 C C . SER A 1 79 ? -14.793 3.534 22.017 1.00 82.69 79 SER A C 1
ATOM 623 O O . SER A 1 79 ? -14.561 4.370 22.882 1.00 82.69 79 SER A O 1
ATOM 625 N N . ARG A 1 80 ? -16.014 2.988 21.876 1.00 80.88 80 ARG A N 1
ATOM 626 C CA . ARG A 1 80 ? -17.174 3.213 22.777 1.00 80.88 80 ARG A CA 1
ATOM 627 C C . ARG A 1 80 ? -17.504 4.687 23.107 1.00 80.88 80 ARG A C 1
ATOM 629 O O . ARG A 1 80 ? -18.137 4.945 24.124 1.00 80.88 80 ARG A O 1
ATOM 636 N N . GLY A 1 81 ? -17.127 5.638 22.251 1.00 78.56 81 GLY A N 1
ATOM 637 C CA . GLY A 1 81 ? -17.389 7.071 22.462 1.00 78.56 81 GLY A CA 1
ATOM 638 C C . GLY A 1 81 ? -16.289 7.836 23.206 1.00 78.56 81 GLY A C 1
ATOM 639 O O . GLY A 1 81 ? -16.505 8.976 23.588 1.00 78.56 81 GLY A O 1
ATOM 640 N N . ASP A 1 82 ? -15.120 7.231 23.416 1.00 87.06 82 ASP A N 1
ATOM 641 C CA . ASP A 1 82 ? -13.925 7.929 23.895 1.00 87.06 82 ASP A CA 1
ATOM 642 C C . ASP A 1 82 ? -13.295 8.731 22.739 1.00 87.06 82 ASP A C 1
ATOM 644 O O . ASP A 1 82 ? -12.717 8.154 21.808 1.00 87.06 82 ASP A O 1
ATOM 648 N N . ASP A 1 83 ? -13.433 10.059 22.786 1.00 84.44 83 ASP A N 1
ATOM 649 C CA . ASP A 1 83 ? -12.965 10.985 21.744 1.00 84.44 83 ASP A CA 1
ATOM 650 C C . ASP A 1 83 ? -11.466 10.840 21.443 1.00 84.44 83 ASP A C 1
ATOM 652 O O . ASP A 1 83 ? -11.039 10.972 20.289 1.00 84.44 83 ASP A O 1
ATOM 656 N N . GLU A 1 84 ? -10.651 10.515 22.450 1.00 86.56 84 GLU A N 1
ATOM 657 C CA . GLU A 1 84 ?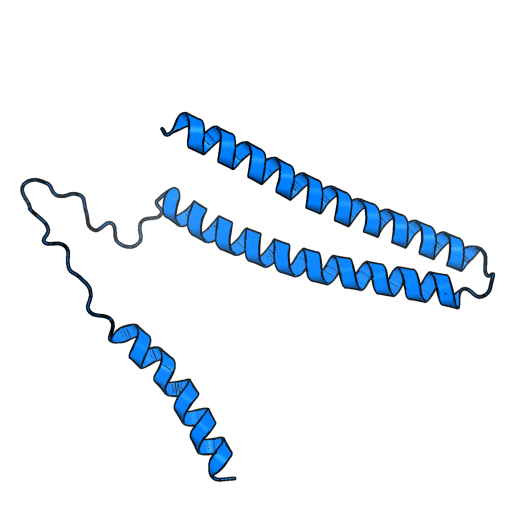 -9.210 10.348 22.269 1.00 86.56 84 GLU A CA 1
ATOM 658 C C . GLU A 1 84 ? -8.910 9.118 21.400 1.00 86.56 84 GLU A C 1
ATOM 660 O O . GLU A 1 84 ? -8.098 9.170 20.464 1.00 86.56 84 GLU A O 1
ATOM 665 N N . LYS A 1 85 ? -9.621 8.013 21.646 1.00 82.88 85 LYS A N 1
ATOM 666 C CA . LYS A 1 85 ? -9.464 6.770 20.878 1.00 82.88 85 LYS A CA 1
ATOM 667 C C . LYS A 1 85 ? -10.030 6.891 19.469 1.00 82.88 85 LYS A C 1
ATOM 669 O O . LYS A 1 85 ? -9.394 6.409 18.528 1.00 82.88 85 LYS A O 1
ATOM 674 N N . ILE A 1 86 ? -11.147 7.600 19.304 1.00 85.38 86 ILE A N 1
ATOM 675 C CA . ILE A 1 86 ? -11.727 7.896 17.986 1.00 85.38 86 ILE A CA 1
ATOM 676 C C . ILE A 1 86 ? -10.764 8.761 17.165 1.00 85.38 86 ILE A C 1
ATOM 678 O O . ILE A 1 86 ? -10.477 8.442 16.009 1.00 85.38 86 ILE A O 1
ATOM 682 N N . SER A 1 87 ? -10.196 9.813 17.762 1.00 87.00 87 SER A N 1
ATOM 683 C CA . SER A 1 87 ? -9.201 10.672 17.107 1.00 87.00 87 SER A CA 1
ATOM 684 C C . SER A 1 87 ? -7.962 9.881 16.677 1.00 87.00 87 SER A C 1
ATOM 686 O O . SER A 1 87 ? -7.483 10.012 15.544 1.00 87.00 87 SER A O 1
ATOM 688 N N . LYS A 1 88 ? -7.471 8.986 17.542 1.00 86.06 88 LYS A N 1
ATOM 689 C CA . LYS A 1 88 ? -6.339 8.108 17.225 1.00 86.06 88 LYS A CA 1
ATOM 690 C C . LYS A 1 88 ? -6.663 7.129 16.092 1.00 86.06 88 LYS A C 1
ATOM 692 O O . LYS A 1 88 ? -5.847 6.967 15.184 1.00 86.06 88 LYS A O 1
ATOM 697 N N . ALA A 1 89 ? -7.845 6.517 16.106 1.00 85.38 89 ALA A N 1
ATOM 698 C CA . ALA A 1 89 ? -8.294 5.601 15.061 1.00 85.38 89 ALA A CA 1
ATOM 699 C C . ALA A 1 89 ? -8.484 6.310 13.706 1.00 85.38 89 ALA A C 1
ATOM 701 O O . ALA A 1 89 ? -8.064 5.778 12.681 1.00 85.38 89 ALA A O 1
ATOM 702 N N . ASN A 1 90 ? -9.004 7.542 13.697 1.00 86.25 90 ASN A N 1
ATOM 703 C CA . ASN A 1 90 ? -9.115 8.366 12.488 1.00 86.25 90 ASN A CA 1
ATOM 704 C C . ASN A 1 90 ? -7.747 8.678 11.867 1.00 86.25 90 ASN A C 1
ATOM 706 O O . ASN A 1 90 ? -7.574 8.551 10.656 1.00 86.25 90 ASN A O 1
ATOM 710 N N . LYS A 1 91 ? -6.746 9.033 12.683 1.00 89.81 91 LYS A N 1
ATOM 711 C CA . LYS A 1 91 ? -5.369 9.229 12.194 1.00 89.81 91 LYS A CA 1
ATOM 712 C C . LYS A 1 91 ? -4.792 7.938 11.612 1.00 89.81 91 LYS A C 1
ATOM 714 O O . LYS A 1 91 ? -4.130 7.970 10.580 1.00 89.81 91 LYS A O 1
ATOM 719 N N . MET A 1 92 ? -5.072 6.803 12.251 1.00 87.06 92 MET A N 1
ATOM 720 C CA . MET A 1 92 ? -4.631 5.494 11.773 1.00 87.06 92 MET A CA 1
ATOM 721 C C . MET A 1 92 ? -5.288 5.120 10.434 1.00 87.06 92 MET A C 1
ATOM 723 O O . MET A 1 92 ? -4.602 4.635 9.537 1.00 87.06 92 MET A O 1
ATOM 727 N N . LEU A 1 93 ? -6.580 5.420 10.263 1.00 87.06 93 LEU A N 1
ATOM 728 C CA . LEU A 1 93 ? -7.296 5.285 8.990 1.00 87.06 93 LEU A CA 1
ATOM 729 C C . LEU A 1 93 ? 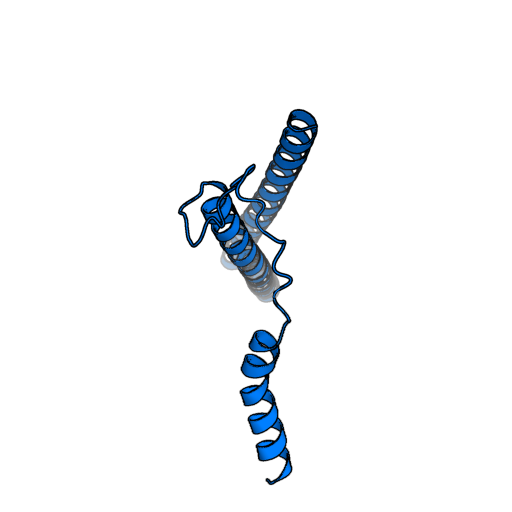-6.721 6.200 7.906 1.00 87.06 93 LEU A C 1
ATOM 731 O O . LEU A 1 93 ? -6.536 5.752 6.778 1.00 87.06 93 LEU A O 1
ATOM 735 N N . LEU A 1 94 ? -6.389 7.450 8.241 1.00 89.38 94 LEU A N 1
ATOM 736 C CA . LEU A 1 94 ? -5.773 8.381 7.296 1.00 89.38 94 LEU A CA 1
ATOM 737 C C . LEU A 1 94 ? -4.422 7.848 6.801 1.00 89.38 94 LEU A C 1
ATOM 739 O O . LEU A 1 94 ? -4.175 7.828 5.598 1.00 89.38 94 LEU A O 1
ATOM 743 N N . TYR A 1 95 ? -3.569 7.357 7.702 1.00 88.81 95 TYR A N 1
ATOM 744 C CA . TYR A 1 95 ? -2.292 6.758 7.308 1.00 88.81 95 TYR A CA 1
ATOM 745 C C . TYR A 1 95 ? -2.466 5.481 6.485 1.00 88.81 95 TYR A C 1
ATOM 747 O O . TYR A 1 95 ? -1.736 5.284 5.513 1.00 88.81 95 TYR A O 1
ATOM 755 N N . ALA A 1 96 ? -3.457 4.648 6.807 1.00 87.12 96 ALA A N 1
ATOM 756 C CA . ALA A 1 96 ? -3.787 3.485 5.991 1.00 87.12 96 ALA A CA 1
ATOM 757 C C . ALA A 1 96 ? -4.261 3.890 4.581 1.00 87.12 96 ALA A C 1
ATOM 759 O O . ALA A 1 96 ? -3.815 3.311 3.592 1.00 87.12 96 ALA A O 1
ATOM 760 N N . ALA A 1 97 ? -5.095 4.928 4.470 1.00 89.88 97 ALA A N 1
ATOM 761 C CA . ALA A 1 97 ? -5.544 5.464 3.188 1.00 89.88 97 ALA A CA 1
ATOM 762 C C . ALA A 1 97 ? -4.375 6.013 2.355 1.00 89.88 97 ALA A C 1
ATOM 764 O O . ALA A 1 97 ? -4.290 5.736 1.159 1.00 89.88 97 ALA A O 1
ATOM 765 N N . VAL A 1 98 ? -3.435 6.725 2.986 1.00 91.19 98 VAL A N 1
ATOM 766 C CA . VAL A 1 98 ? -2.211 7.205 2.325 1.00 91.19 98 VAL A CA 1
ATOM 767 C C . VAL A 1 98 ? -1.355 6.033 1.838 1.00 91.19 98 VAL A C 1
ATOM 769 O O . VAL A 1 98 ? -0.875 6.072 0.709 1.00 91.19 98 VAL A O 1
ATOM 772 N N . ALA A 1 99 ? -1.204 4.965 2.626 1.00 86.19 99 ALA A N 1
ATOM 773 C CA . ALA A 1 99 ? -0.450 3.780 2.211 1.00 86.19 99 ALA A CA 1
ATOM 774 C C . ALA A 1 99 ? -1.058 3.111 0.965 1.00 86.19 99 ALA A C 1
ATOM 776 O O . ALA A 1 99 ? -0.335 2.780 0.024 1.00 86.19 99 ALA A O 1
ATOM 777 N N . VAL A 1 100 ? -2.388 2.972 0.925 1.00 88.62 100 VAL A N 1
ATOM 778 C CA . VAL A 1 100 ? -3.100 2.444 -0.249 1.00 88.62 100 VAL A CA 1
ATOM 779 C C . VAL A 1 100 ? -2.932 3.374 -1.451 1.00 88.62 100 VAL A C 1
ATOM 781 O O . VAL A 1 100 ? -2.610 2.906 -2.542 1.00 88.62 100 VAL A O 1
ATOM 784 N N . ALA A 1 101 ? -3.084 4.687 -1.259 1.00 91.94 101 ALA A N 1
ATOM 785 C CA . ALA A 1 101 ? -2.916 5.668 -2.327 1.00 91.94 101 ALA A CA 1
ATOM 786 C C . ALA A 1 101 ? -1.504 5.617 -2.934 1.00 91.94 101 ALA A C 1
ATOM 788 O O . ALA A 1 101 ? -1.360 5.550 -4.153 1.00 91.94 101 ALA A O 1
ATOM 789 N N . VAL A 1 102 ? -0.462 5.575 -2.099 1.00 90.44 102 VAL A N 1
ATOM 790 C CA . VAL A 1 102 ? 0.931 5.453 -2.555 1.00 90.44 102 VAL A CA 1
ATOM 791 C C . VAL A 1 102 ? 1.160 4.131 -3.295 1.00 90.44 102 VAL A C 1
ATOM 793 O O . VAL A 1 102 ? 1.810 4.130 -4.340 1.00 90.44 102 VAL A O 1
ATOM 796 N N . GLY A 1 103 ? 0.592 3.019 -2.81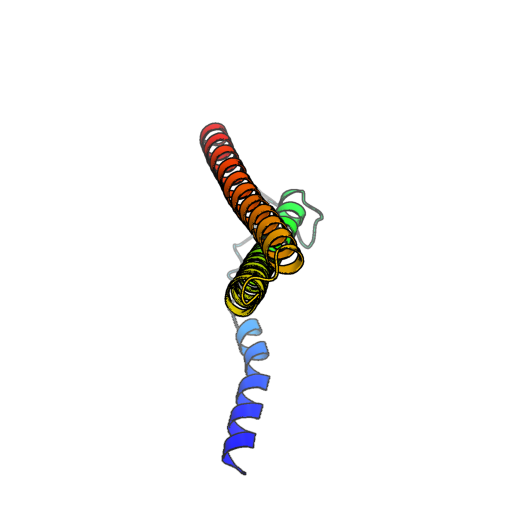5 1.00 87.25 103 GLY A N 1
ATOM 797 C CA . GLY A 1 103 ? 0.672 1.723 -3.496 1.00 87.25 103 GLY A CA 1
ATOM 798 C C . GLY A 1 103 ? 0.043 1.739 -4.894 1.00 87.25 103 GLY A C 1
ATOM 799 O O . GLY A 1 103 ? 0.653 1.263 -5.854 1.00 87.25 103 GLY A O 1
ATOM 800 N N . LEU A 1 104 ? -1.138 2.350 -5.031 1.00 90.38 104 LEU A N 1
ATOM 801 C CA . LEU A 1 104 ? -1.816 2.517 -6.321 1.00 90.38 104 LEU A CA 1
ATOM 802 C C . LEU A 1 104 ? -1.014 3.408 -7.280 1.00 90.38 104 LEU A C 1
ATOM 804 O O . LEU A 1 104 ? -0.856 3.070 -8.455 1.00 90.38 104 LEU A O 1
ATOM 808 N N . LEU A 1 105 ? -0.462 4.517 -6.779 1.00 91.81 105 LEU A N 1
ATOM 809 C CA . LEU A 1 105 ? 0.382 5.413 -7.574 1.00 91.81 105 LEU A CA 1
ATOM 810 C C . LEU A 1 105 ? 1.659 4.715 -8.055 1.00 91.81 105 LEU A C 1
ATOM 812 O O . LEU A 1 105 ? 2.040 4.873 -9.214 1.00 91.81 105 LEU A O 1
ATOM 816 N N . ALA A 1 106 ? 2.290 3.900 -7.208 1.00 87.25 106 ALA A N 1
ATOM 817 C CA . ALA A 1 106 ? 3.463 3.123 -7.596 1.00 87.25 106 ALA A CA 1
ATOM 818 C C . ALA A 1 106 ? 3.154 2.184 -8.775 1.00 87.25 106 ALA A C 1
ATOM 820 O O . ALA A 1 106 ? 3.912 2.137 -9.748 1.00 87.25 106 ALA A O 1
ATOM 821 N N . GLN A 1 107 ? 2.012 1.489 -8.738 1.00 84.38 107 GLN A N 1
ATOM 822 C CA . GLN A 1 107 ? 1.591 0.611 -9.831 1.00 84.38 107 GLN A CA 1
ATOM 823 C C . GLN A 1 107 ? 1.297 1.395 -11.120 1.00 84.38 107 GLN A C 1
ATOM 825 O O . GLN A 1 107 ? 1.692 0.962 -12.206 1.00 84.38 107 GLN A O 1
ATOM 830 N N . ALA A 1 108 ? 0.657 2.563 -11.006 1.00 89.25 108 ALA A N 1
ATOM 831 C CA . ALA A 1 108 ? 0.366 3.431 -12.145 1.00 89.25 108 ALA A CA 1
ATOM 832 C C . ALA A 1 108 ? 1.648 3.888 -12.862 1.00 89.25 108 ALA A C 1
ATOM 834 O O . ALA A 1 108 ? 1.730 3.815 -14.089 1.00 89.25 108 ALA A O 1
ATOM 835 N N . VAL A 1 109 ? 2.677 4.292 -12.111 1.00 88.88 109 VAL A N 1
ATOM 836 C CA . VAL A 1 109 ? 3.968 4.700 -12.688 1.00 88.88 109 VAL A CA 1
ATOM 837 C C . VAL A 1 109 ? 4.646 3.532 -13.406 1.00 88.88 109 VAL A C 1
ATOM 839 O O . VAL A 1 109 ? 5.067 3.689 -14.551 1.00 88.88 109 VAL A O 1
ATOM 842 N N . VAL A 1 110 ? 4.709 2.348 -12.787 1.00 84.94 110 VAL A N 1
ATOM 843 C CA . VAL A 1 110 ? 5.307 1.152 -13.413 1.00 84.94 110 VAL A CA 1
ATOM 844 C C . VAL A 1 110 ? 4.587 0.791 -14.713 1.00 84.94 110 VAL A C 1
ATOM 846 O O . VAL A 1 110 ? 5.232 0.480 -15.715 1.00 84.94 110 VAL A O 1
ATOM 849 N N . PHE A 1 111 ? 3.255 0.875 -14.723 1.00 87.69 111 PHE A N 1
ATOM 850 C CA . PHE A 1 111 ? 2.454 0.641 -15.920 1.00 87.69 111 PHE A CA 1
ATOM 851 C C . PHE A 1 111 ? 2.798 1.631 -17.039 1.00 87.69 111 PHE A C 1
ATOM 853 O O . PHE A 1 111 ? 3.048 1.214 -18.171 1.00 87.69 111 PHE A O 1
ATOM 860 N N . ILE A 1 112 ? 2.867 2.930 -16.735 1.00 90.94 112 ILE A N 1
ATOM 861 C CA . ILE A 1 112 ? 3.215 3.963 -17.722 1.00 90.94 112 ILE A CA 1
ATOM 862 C C . ILE A 1 112 ? 4.620 3.720 -18.281 1.00 90.94 112 ILE A C 1
ATOM 864 O O . ILE A 1 112 ? 4.788 3.680 -19.498 1.00 90.94 112 ILE A O 1
ATOM 868 N N . VAL A 1 113 ? 5.615 3.488 -17.422 1.00 87.81 113 VAL A N 1
ATOM 869 C CA . VAL A 1 113 ? 7.004 3.252 -17.850 1.00 87.81 113 VAL A CA 1
ATOM 870 C C . VAL A 1 113 ? 7.109 2.021 -18.749 1.00 87.81 113 VAL A C 1
ATOM 872 O O . VAL A 1 113 ? 7.733 2.096 -19.805 1.00 87.81 113 VAL A O 1
ATOM 875 N N . ASN A 1 114 ? 6.459 0.909 -18.393 1.00 85.81 114 ASN A N 1
ATOM 876 C CA . ASN A 1 114 ? 6.473 -0.300 -19.220 1.00 85.81 114 ASN A CA 1
ATOM 877 C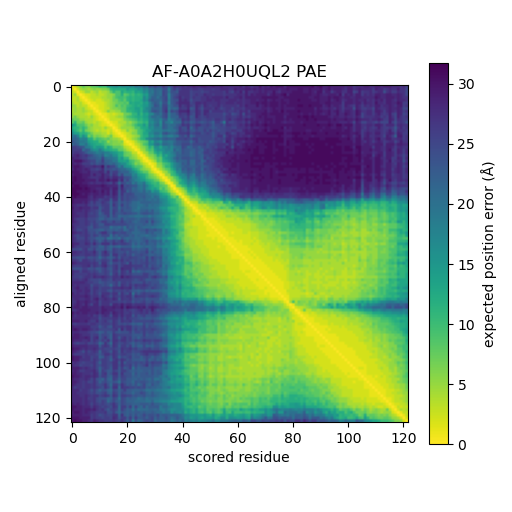 C . ASN A 1 114 ? 5.850 -0.056 -20.601 1.00 85.81 114 ASN A C 1
ATOM 879 O O . ASN A 1 114 ? 6.384 -0.530 -21.605 1.00 85.81 114 ASN A O 1
ATOM 883 N N . ASN A 1 115 ? 4.754 0.704 -20.666 1.00 88.81 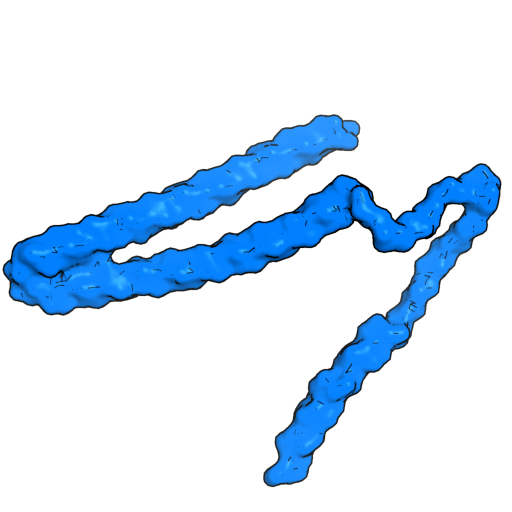115 ASN A N 1
ATOM 884 C CA .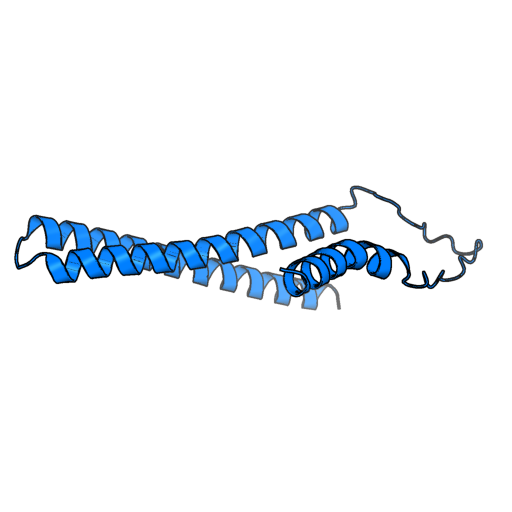 ASN A 1 115 ? 4.115 1.058 -21.932 1.00 88.81 115 ASN A CA 1
ATOM 885 C C . ASN A 1 115 ? 4.999 1.971 -22.791 1.00 88.81 115 ASN A C 1
ATOM 887 O O . ASN A 1 115 ? 5.074 1.777 -24.001 1.00 88.81 115 ASN A O 1
ATOM 891 N N . LEU A 1 116 ? 5.680 2.946 -22.183 1.00 88.69 116 LEU A N 1
ATOM 892 C CA . LEU A 1 116 ? 6.581 3.852 -22.900 1.00 88.69 116 LEU A CA 1
ATOM 893 C C . LEU A 1 116 ? 7.819 3.120 -23.429 1.00 88.69 116 LEU A C 1
ATOM 895 O O . LEU A 1 116 ? 8.158 3.268 -24.599 1.00 88.69 116 LEU A O 1
ATOM 899 N N . VAL A 1 117 ? 8.453 2.286 -22.602 1.00 88.25 117 VAL A N 1
ATOM 900 C CA . VAL A 1 117 ? 9.634 1.506 -23.003 1.00 88.25 117 VAL A CA 1
ATOM 901 C C . VAL A 1 117 ? 9.281 0.492 -24.091 1.00 88.25 117 VAL A C 1
ATOM 903 O O . VAL A 1 117 ? 10.019 0.371 -25.061 1.00 88.25 117 VAL A O 1
ATOM 906 N N . SER A 1 118 ? 8.136 -0.189 -23.988 1.00 78.75 118 SER A N 1
ATOM 907 C CA . SER A 1 118 ? 7.718 -1.167 -25.006 1.00 78.75 118 SER A CA 1
ATOM 908 C C . SER A 1 118 ? 7.452 -0.519 -26.367 1.00 78.75 118 SER A C 1
ATOM 910 O O . SER A 1 118 ? 7.738 -1.127 -27.391 1.00 78.75 118 SER A O 1
ATOM 912 N N . ARG A 1 119 ? 6.946 0.722 -26.384 1.00 79.50 119 ARG A N 1
ATOM 913 C CA . ARG A 1 119 ? 6.741 1.502 -27.617 1.00 79.50 119 ARG A CA 1
ATOM 914 C C . ARG A 1 119 ? 8.034 2.058 -28.212 1.00 79.50 119 ARG A C 1
ATOM 916 O O . ARG A 1 119 ? 8.060 2.314 -29.402 1.00 79.50 119 ARG A O 1
ATOM 923 N N . ALA A 1 120 ? 9.062 2.290 -27.397 1.00 68.50 120 ALA A N 1
ATOM 924 C CA . ALA A 1 120 ? 10.349 2.824 -27.847 1.00 68.50 120 ALA A CA 1
ATOM 925 C C . ALA A 1 120 ? 11.329 1.738 -28.335 1.00 68.50 120 ALA A C 1
ATOM 927 O O . ALA A 1 120 ? 12.345 2.066 -28.940 1.00 68.50 120 ALA A O 1
ATOM 928 N N . VAL A 1 121 ? 11.063 0.467 -28.011 1.00 64.38 121 VAL A N 1
ATOM 929 C CA . VAL A 1 121 ? 11.900 -0.694 -28.368 1.00 64.38 121 VAL A CA 1
ATOM 930 C C . VAL A 1 121 ? 11.359 -1.457 -29.591 1.00 64.38 121 VAL A C 1
ATOM 932 O O . VAL A 1 121 ? 12.103 -2.237 -30.183 1.00 64.38 121 VAL A O 1
ATOM 935 N N . GLN A 1 122 ? 10.093 -1.240 -29.966 1.00 49.25 122 GLN A N 1
ATOM 936 C CA . GLN A 1 122 ? 9.531 -1.654 -31.262 1.00 49.25 122 GLN A CA 1
ATOM 937 C C . GLN A 1 122 ? 9.891 -0.645 -32.351 1.00 49.25 122 GLN A C 1
ATOM 939 O O . GLN A 1 122 ? 10.109 -1.103 -33.493 1.00 49.25 122 GLN A O 1
#

Mean predicted aligned error: 16.04 Å

Solvent-accessible surface area (backbone atoms only — not comparable to full-atom values): 7184 Å² total; per-residue (Å²): 114,74,69,59,59,56,55,58,53,55,66,68,48,56,68,59,59,69,71,64,61,80,78,81,73,73,80,80,53,80,94,64,75,74,70,87,76,69,95,54,96,38,72,67,54,55,49,51,53,49,51,53,52,50,52,53,51,51,55,52,49,52,55,51,50,53,51,51,46,52,54,24,49,51,45,44,71,70,29,84,84,41,65,69,45,41,54,52,20,51,53,45,44,51,52,42,49,49,53,51,51,52,52,54,51,53,51,53,51,53,52,52,49,54,54,52,52,56,64,74,74,106

Radius of gyration: 25.23 Å; Cα contacts (8 Å, |Δi|>4): 28; chains: 1; bounding box: 49×56×61 Å

InterPro domains:
  IPR043993 Type IV secretion system pilin [PF18895] (45-110)

Foldseek 3Di:
DVVVVVVVVVVVCVVVVVVPPPPPPPDQDPVDDPDPPPPDPDVVVVVVVVVVVVVVVLVVLVVVLVVLLVVLVVQCVPVPPVPVSVVVSVVSVVVSVVSVVVSVVVVVVVVVVVVVVVVVVD